Protein AF-A0AA39Y1F1-F1 (afdb_monomer)

Nearest PDB structures (foldseek):
  3oos-assembly1_A  TM=5.865E-01  e=2.484E-01  Bacillus anthracis str. Sterne
  3obw-assembly1_A-2  TM=5.350E-01  e=5.410E+00  Saccharolobus solfataricus

Organism: NCBI:txid92897

pLDDT: mean 79.67, std 17.57, range [29.75, 96.81]

Structure (mmCIF, N/CA/C/O backbone):
data_AF-A0AA39Y1F1-F1
#
_entry.id   AF-A0AA39Y1F1-F1
#
loop_
_atom_site.group_PDB
_atom_site.id
_atom_site.type_symbol
_atom_site.label_atom_id
_atom_site.label_alt_id
_atom_site.label_comp_id
_atom_site.label_asym_id
_atom_site.label_entity_id
_atom_site.label_seq_id
_atom_site.pdbx_PDB_ins_code
_atom_site.Cartn_x
_atom_site.Cartn_y
_atom_site.Cartn_z
_atom_site.occupancy
_atom_site.B_iso_or_equiv
_atom_site.auth_seq_id
_atom_site.auth_comp_id
_atom_site.auth_asym_id
_atom_site.auth_atom_id
_atom_site.pdbx_PDB_model_num
ATOM 1 N N 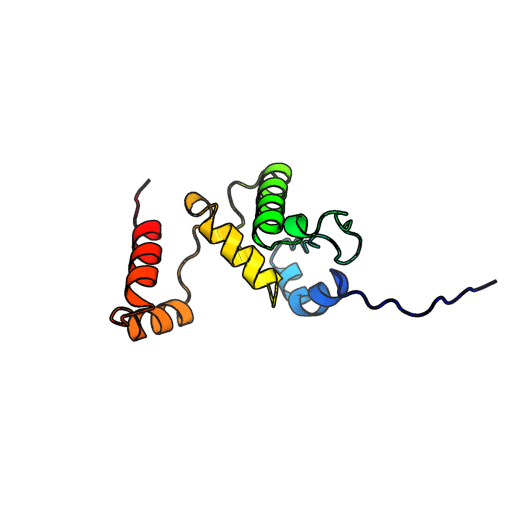. MET A 1 1 ? 9.734 -37.836 -17.601 1.00 34.78 1 MET A N 1
ATOM 2 C CA . MET A 1 1 ? 11.015 -37.258 -17.153 1.00 34.78 1 MET A CA 1
ATOM 3 C C . MET A 1 1 ? 10.685 -36.130 -16.199 1.00 34.78 1 MET A C 1
ATOM 5 O O . MET A 1 1 ? 10.014 -35.197 -16.615 1.00 34.78 1 MET A O 1
ATOM 9 N N . ALA A 1 2 ? 11.049 -36.264 -14.926 1.00 39.97 2 ALA A N 1
ATOM 10 C CA . ALA A 1 2 ? 10.926 -35.182 -13.960 1.00 39.97 2 ALA A CA 1
ATOM 11 C C . ALA A 1 2 ? 12.149 -34.273 -14.123 1.00 39.97 2 ALA A C 1
ATOM 13 O O . ALA A 1 2 ? 13.273 -34.723 -13.919 1.00 39.97 2 ALA A O 1
ATOM 14 N N . SER A 1 3 ? 11.925 -33.032 -14.549 1.00 38.75 3 SER A N 1
ATOM 15 C CA . SER A 1 3 ? 12.934 -31.977 -14.512 1.00 38.75 3 SER A CA 1
ATOM 16 C C . SER A 1 3 ? 12.629 -31.108 -13.303 1.00 38.75 3 SER A C 1
ATOM 18 O O . SER A 1 3 ? 11.791 -30.215 -13.364 1.00 38.75 3 SER A O 1
ATOM 20 N N . THR A 1 4 ? 13.281 -31.415 -12.189 1.00 43.88 4 THR A N 1
ATOM 21 C CA . THR A 1 4 ? 13.429 -30.502 -11.059 1.00 43.88 4 THR A CA 1
ATOM 22 C C . THR A 1 4 ? 14.391 -29.396 -11.482 1.00 43.88 4 THR A C 1
ATOM 24 O O . THR A 1 4 ? 15.608 -29.582 -11.440 1.00 43.88 4 THR A O 1
ATOM 27 N N . THR A 1 5 ? 13.864 -28.264 -11.945 1.00 39.19 5 THR A N 1
ATOM 28 C CA . THR A 1 5 ? 14.644 -27.026 -12.015 1.00 39.19 5 THR A CA 1
ATOM 29 C C . THR A 1 5 ? 14.743 -26.433 -10.616 1.00 39.19 5 THR A C 1
ATOM 31 O O . THR A 1 5 ? 13.777 -26.450 -9.856 1.00 39.19 5 THR A O 1
ATOM 34 N N . ALA A 1 6 ? 15.953 -25.994 -10.281 1.00 38.19 6 ALA A N 1
ATOM 35 C CA . ALA A 1 6 ? 16.337 -25.389 -9.017 1.00 38.19 6 ALA A CA 1
ATOM 36 C C . ALA A 1 6 ? 15.315 -24.348 -8.533 1.00 38.19 6 ALA A C 1
ATOM 38 O O . ALA A 1 6 ? 14.790 -23.583 -9.339 1.00 38.19 6 ALA A O 1
ATOM 39 N N . GLY A 1 7 ? 15.047 -24.349 -7.225 1.00 41.12 7 GLY A N 1
ATOM 40 C CA . GLY A 1 7 ? 14.150 -23.405 -6.569 1.00 41.12 7 GLY A CA 1
ATOM 41 C C . GLY A 1 7 ? 14.605 -21.969 -6.794 1.00 41.12 7 GLY A C 1
AT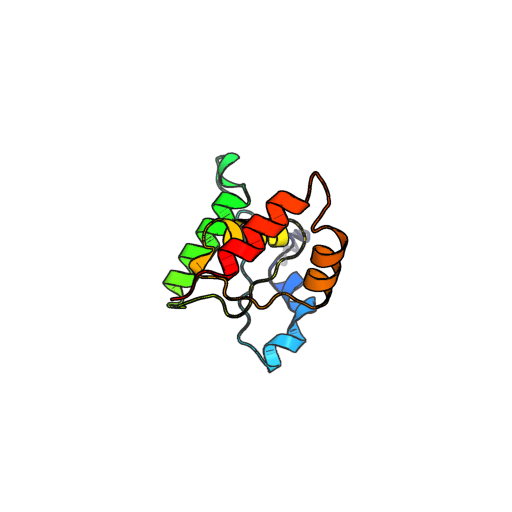OM 42 O O . GLY A 1 7 ? 15.582 -21.520 -6.197 1.00 41.12 7 GLY A O 1
ATOM 43 N N . ASP A 1 8 ? 13.885 -21.271 -7.662 1.00 43.75 8 ASP A N 1
ATOM 44 C CA . ASP A 1 8 ? 13.913 -19.821 -7.754 1.00 43.75 8 ASP A CA 1
ATOM 45 C C . ASP A 1 8 ? 13.023 -19.311 -6.616 1.00 43.75 8 ASP A C 1
ATOM 47 O O . ASP A 1 8 ? 11.811 -19.178 -6.759 1.00 43.75 8 ASP A O 1
ATOM 51 N N . HIS A 1 9 ? 13.593 -19.176 -5.417 1.00 47.50 9 HIS A N 1
ATOM 52 C CA . HIS A 1 9 ? 12.882 -18.631 -4.260 1.00 47.50 9 HIS A CA 1
ATOM 53 C C . HIS A 1 9 ? 12.775 -17.107 -4.413 1.00 47.50 9 HIS A C 1
ATOM 55 O O . HIS A 1 9 ? 13.432 -16.347 -3.700 1.00 47.50 9 HIS A O 1
ATOM 61 N N . SER A 1 10 ? 11.997 -16.648 -5.394 1.00 57.03 10 SER A N 1
ATOM 62 C CA . SER A 1 10 ? 11.536 -15.265 -5.426 1.00 57.03 10 SER A CA 1
ATOM 63 C C . SER A 1 10 ? 10.543 -15.077 -4.285 1.00 57.03 10 SER A C 1
ATOM 65 O O . SER A 1 10 ? 9.593 -15.842 -4.191 1.00 57.03 10 SER A O 1
ATOM 67 N N . PHE A 1 11 ? 10.752 -14.069 -3.438 1.00 66.31 11 PHE A N 1
ATOM 68 C CA . PHE A 1 11 ? 9.801 -13.712 -2.385 1.00 66.31 11 PHE A CA 1
ATOM 69 C C . PHE A 1 11 ? 8.432 -13.390 -3.005 1.00 66.31 11 PHE A C 1
ATOM 71 O O . PHE A 1 11 ? 8.314 -12.403 -3.747 1.00 66.31 11 PHE A O 1
ATOM 78 N N . ASP A 1 12 ? 7.434 -14.222 -2.714 1.00 80.94 12 ASP A N 1
ATOM 79 C CA . ASP A 1 12 ? 6.115 -14.206 -3.354 1.00 80.94 12 ASP A CA 1
ATOM 80 C C . ASP A 1 12 ? 4.958 -14.054 -2.346 1.00 80.94 12 ASP A C 1
ATOM 82 O O . ASP A 1 12 ? 5.148 -13.887 -1.133 1.00 80.94 12 ASP A O 1
ATOM 86 N N . ALA A 1 13 ? 3.727 -14.036 -2.856 1.00 82.12 13 ALA A N 1
ATOM 87 C CA . ALA A 1 13 ? 2.531 -13.908 -2.036 1.00 82.12 13 ALA A CA 1
ATOM 88 C C . ALA A 1 13 ? 2.351 -15.057 -1.027 1.00 82.12 13 ALA A C 1
ATOM 90 O O . ALA A 1 13 ? 1.827 -14.810 0.064 1.00 82.12 13 ALA A O 1
ATOM 91 N N . ASP A 1 14 ? 2.786 -16.281 -1.337 1.00 85.12 14 ASP A N 1
ATOM 92 C CA . ASP A 1 14 ? 2.634 -17.436 -0.447 1.00 85.12 14 ASP A CA 1
ATOM 93 C C . ASP A 1 14 ? 3.578 -17.334 0.765 1.00 85.12 14 ASP A C 1
ATOM 95 O O . ASP A 1 14 ? 3.168 -17.623 1.900 1.00 85.12 14 ASP A O 1
ATOM 99 N N . ASP A 1 15 ? 4.794 -16.814 0.569 1.00 82.75 15 ASP A N 1
ATOM 100 C CA . ASP A 1 15 ? 5.730 -16.499 1.659 1.00 82.75 15 ASP A CA 1
ATOM 101 C C . ASP A 1 15 ? 5.137 -15.477 2.646 1.00 82.75 15 ASP A C 1
ATOM 103 O O . ASP A 1 15 ? 5.234 -15.615 3.876 1.00 82.75 15 ASP A O 1
ATOM 107 N N . VAL A 1 16 ? 4.478 -14.439 2.122 1.00 81.88 16 VAL A N 1
ATOM 108 C CA . VAL A 1 16 ? 3.801 -13.414 2.933 1.00 81.88 16 VAL A CA 1
ATOM 109 C C . VAL A 1 16 ? 2.573 -13.999 3.625 1.00 81.88 16 VAL A C 1
ATOM 111 O O . VAL A 1 16 ? 2.355 -13.770 4.820 1.00 81.88 16 VAL A O 1
ATOM 114 N N . ARG A 1 17 ? 1.782 -14.795 2.904 1.00 86.50 17 ARG A N 1
ATOM 115 C CA . ARG A 1 17 ? 0.565 -15.429 3.409 1.00 86.50 17 ARG A CA 1
ATOM 116 C C . ARG A 1 17 ? 0.827 -16.264 4.653 1.00 86.50 17 ARG A C 1
ATOM 118 O O . ARG A 1 17 ? 0.051 -16.191 5.608 1.00 86.50 17 ARG A O 1
ATOM 125 N N . LEU A 1 18 ? 1.944 -16.990 4.701 1.00 86.44 18 LEU A N 1
ATOM 126 C CA . LEU A 1 18 ? 2.311 -17.804 5.862 1.00 86.44 18 LEU A CA 1
ATOM 127 C C . LEU A 1 18 ? 2.341 -16.996 7.173 1.00 86.44 18 LEU A C 1
ATOM 129 O O . LEU A 1 18 ? 1.925 -17.507 8.217 1.00 86.44 18 LEU A O 1
ATOM 133 N N . HIS A 1 19 ? 2.767 -15.732 7.112 1.00 84.44 19 HIS A N 1
ATOM 134 C CA . HIS A 1 19 ? 2.870 -14.837 8.266 1.00 84.44 19 HIS A CA 1
ATOM 135 C C . HIS A 1 19 ? 1.520 -14.243 8.693 1.00 84.44 19 HIS A C 1
ATOM 137 O O . HIS A 1 19 ? 1.338 -13.917 9.866 1.00 84.44 19 HIS A O 1
ATOM 143 N N . TYR A 1 20 ? 0.563 -14.132 7.767 1.00 87.62 20 TYR A N 1
ATOM 144 C CA . TYR A 1 20 ? -0.718 -13.455 7.996 1.00 87.62 20 TYR A CA 1
ATOM 145 C C . TYR A 1 20 ? -1.944 -14.367 7.935 1.00 87.62 20 TYR A C 1
ATOM 147 O O . TYR A 1 20 ? -3.049 -13.887 8.160 1.00 87.62 20 TYR A O 1
ATOM 155 N N . ARG A 1 21 ? -1.782 -15.675 7.708 1.00 90.69 21 ARG A N 1
ATOM 156 C CA . ARG A 1 21 ? -2.889 -16.635 7.536 1.00 90.69 21 ARG A CA 1
ATOM 157 C C . ARG A 1 21 ? -3.963 -16.595 8.629 1.00 90.69 21 ARG A C 1
ATOM 159 O O . ARG A 1 21 ? -5.113 -16.916 8.371 1.00 90.69 21 ARG A O 1
ATOM 166 N N . LEU A 1 22 ? -3.609 -16.214 9.861 1.00 92.50 22 LEU A N 1
ATOM 167 C CA . LEU A 1 22 ? -4.582 -16.097 10.955 1.00 92.50 22 LEU A CA 1
ATOM 168 C C . LEU A 1 22 ? -5.582 -14.952 10.734 1.00 92.50 22 LEU A C 1
ATOM 170 O O . LEU A 1 22 ? -6.703 -15.025 11.227 1.00 92.50 22 LEU A O 1
ATOM 174 N N . LEU A 1 23 ? -5.207 -13.919 9.976 1.00 90.69 23 LEU A N 1
ATOM 175 C CA . LEU A 1 23 ? -6.100 -12.821 9.610 1.00 90.69 23 LEU A CA 1
ATOM 176 C C . LEU A 1 23 ? -7.151 -13.249 8.580 1.00 90.69 23 LEU A C 1
ATOM 178 O O . LEU A 1 23 ? -8.245 -12.693 8.596 1.00 90.69 23 LEU A O 1
ATOM 182 N N . GLU A 1 24 ? -6.879 -14.269 7.758 1.00 94.19 24 GLU A N 1
ATOM 183 C CA . GLU A 1 24 ? -7.844 -14.797 6.775 1.00 94.19 24 GLU A CA 1
ATOM 184 C C . GLU A 1 24 ? -9.121 -15.346 7.432 1.00 94.19 24 GLU A C 1
ATOM 186 O O . GLU A 1 24 ? -10.166 -15.417 6.794 1.00 94.19 24 GLU A O 1
ATOM 191 N N . ALA A 1 25 ? -9.070 -15.702 8.722 1.00 94.44 25 ALA A N 1
ATOM 192 C CA . ALA A 1 25 ? -10.249 -16.126 9.478 1.00 94.44 25 ALA A CA 1
ATOM 193 C C . ALA A 1 25 ? -11.224 -14.973 9.792 1.00 94.44 25 ALA A C 1
ATOM 195 O O . ALA A 1 25 ? -12.368 -15.220 10.170 1.00 94.44 25 ALA A O 1
ATOM 196 N N . HIS A 1 26 ? -10.769 -13.724 9.672 1.00 94.50 26 HIS A N 1
ATOM 197 C CA . HIS A 1 26 ? -11.508 -12.530 10.089 1.00 94.50 26 HIS A CA 1
ATOM 198 C C . HIS A 1 26 ? -11.678 -11.501 8.970 1.00 94.50 26 HIS A C 1
ATOM 200 O O . HIS A 1 26 ? -12.601 -10.691 9.024 1.00 94.50 26 HIS A O 1
ATOM 206 N N . PHE A 1 27 ? -10.803 -11.529 7.967 1.00 93.31 27 PHE A N 1
ATOM 207 C CA . PHE A 1 27 ? -10.751 -10.549 6.893 1.00 93.31 27 PHE A CA 1
ATOM 208 C C . PHE A 1 27 ? -10.566 -11.235 5.545 1.00 93.31 27 PHE A C 1
ATOM 210 O O . PHE A 1 27 ? -9.874 -12.248 5.430 1.00 93.31 27 PHE A O 1
ATOM 217 N N . THR A 1 28 ? -11.120 -10.625 4.501 1.00 93.25 28 THR A N 1
ATOM 218 C CA . THR A 1 28 ? -10.727 -10.948 3.130 1.00 93.25 28 THR A CA 1
ATOM 219 C C . THR A 1 28 ? -9.348 -10.353 2.877 1.00 93.25 28 THR A C 1
ATOM 221 O O . THR A 1 28 ? -9.192 -9.133 2.832 1.00 93.25 28 THR A O 1
ATOM 224 N N . MET A 1 29 ? -8.348 -11.217 2.728 1.00 93.19 29 MET A N 1
ATOM 225 C CA . MET A 1 29 ? -6.964 -10.815 2.499 1.00 93.19 29 MET A CA 1
ATOM 226 C C . MET A 1 29 ? -6.661 -10.737 1.001 1.00 93.19 29 MET A C 1
ATOM 228 O O . MET A 1 29 ? -6.950 -11.673 0.259 1.00 93.19 29 MET A O 1
ATOM 232 N N . VAL A 1 30 ? -6.037 -9.638 0.569 1.00 92.94 30 VAL A N 1
ATOM 233 C CA . VAL A 1 30 ? -5.473 -9.488 -0.780 1.00 92.94 30 VAL A CA 1
ATOM 234 C C . VAL A 1 30 ? -3.959 -9.365 -0.653 1.00 92.94 30 VAL A C 1
ATOM 236 O O . VAL A 1 30 ? -3.456 -8.397 -0.085 1.00 92.94 30 VAL A O 1
ATOM 239 N N . TYR A 1 31 ? -3.235 -10.353 -1.177 1.00 92.69 31 TYR A N 1
ATOM 240 C CA . TYR A 1 31 ? -1.774 -10.358 -1.220 1.00 92.69 31 TYR A CA 1
ATOM 241 C C . TYR A 1 31 ? -1.318 -9.803 -2.569 1.00 92.69 31 TYR A C 1
ATOM 243 O O . TYR A 1 31 ? -1.332 -10.500 -3.579 1.00 92.69 31 TYR A O 1
ATOM 251 N N . PHE A 1 32 ? -0.987 -8.514 -2.591 1.00 91.56 32 PHE A N 1
ATOM 252 C CA . PHE A 1 32 ? -0.547 -7.819 -3.796 1.00 91.56 32 PHE A CA 1
ATOM 253 C C . PHE A 1 32 ? 0.943 -8.071 -4.064 1.00 91.56 32 PHE A C 1
ATOM 255 O O . PHE A 1 32 ? 1.771 -7.838 -3.183 1.00 91.56 32 PHE A O 1
ATOM 262 N N . GLU A 1 33 ? 1.277 -8.497 -5.284 1.00 93.12 33 GLU A N 1
ATOM 263 C CA . GLU A 1 33 ? 2.654 -8.668 -5.761 1.00 93.12 33 GLU A CA 1
ATOM 264 C C . GLU A 1 33 ? 3.055 -7.470 -6.642 1.00 93.12 33 GLU A C 1
ATOM 266 O O . GLU A 1 33 ? 2.567 -7.359 -7.771 1.00 93.12 33 GLU A O 1
ATOM 271 N N . PRO A 1 34 ? 3.926 -6.555 -6.170 1.00 92.25 34 PRO A N 1
ATOM 272 C CA . PRO A 1 34 ? 4.390 -5.420 -6.970 1.00 92.25 34 PRO A CA 1
ATOM 273 C C . PRO A 1 34 ? 5.217 -5.853 -8.192 1.00 92.25 34 PRO A C 1
ATOM 275 O O . PRO A 1 34 ? 5.569 -7.021 -8.346 1.00 92.25 34 PRO A O 1
ATOM 278 N N . HIS A 1 35 ? 5.576 -4.905 -9.064 1.00 92.25 35 HIS A N 1
ATOM 279 C CA . HIS A 1 35 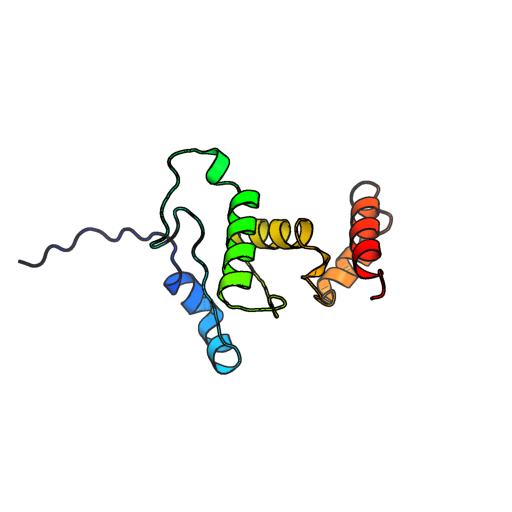? 6.434 -5.192 -10.221 1.00 92.25 35 HIS A CA 1
ATOM 280 C C . HIS A 1 35 ? 7.689 -5.998 -9.849 1.00 92.25 35 HIS A C 1
ATOM 282 O O . HIS A 1 35 ? 8.396 -5.649 -8.905 1.00 92.25 35 HIS A O 1
ATOM 288 N N . ALA A 1 36 ? 7.997 -7.013 -10.663 1.00 90.50 36 ALA A N 1
ATOM 289 C CA . ALA A 1 36 ? 9.122 -7.938 -10.497 1.00 90.50 36 ALA A CA 1
ATOM 290 C C . ALA A 1 36 ? 9.096 -8.834 -9.239 1.00 90.50 36 ALA A C 1
ATOM 292 O O . ALA A 1 36 ? 10.125 -9.427 -8.910 1.00 90.50 36 ALA A O 1
ATOM 293 N N . ASN A 1 37 ? 7.954 -8.956 -8.557 1.00 89.56 37 ASN A N 1
ATOM 294 C CA . ASN A 1 37 ? 7.736 -9.912 -7.471 1.00 89.56 37 ASN A CA 1
ATOM 295 C C . ASN A 1 37 ? 6.789 -11.034 -7.912 1.00 89.56 37 ASN A C 1
ATOM 297 O O . ASN A 1 37 ? 5.844 -10.773 -8.652 1.00 89.56 37 ASN A O 1
ATOM 301 N N . GLY A 1 38 ? 7.030 -12.257 -7.429 1.00 87.81 38 GLY A N 1
ATOM 302 C CA . GLY A 1 38 ? 6.212 -13.428 -7.750 1.00 87.81 38 GLY A CA 1
ATOM 303 C C . GLY A 1 38 ? 5.947 -13.568 -9.250 1.00 87.81 38 GLY A C 1
ATOM 304 O O . GLY A 1 38 ? 6.881 -13.655 -10.049 1.00 87.81 38 GLY A O 1
ATOM 305 N N . LEU A 1 39 ? 4.671 -13.554 -9.639 1.00 89.94 39 LEU A N 1
ATOM 306 C CA . LEU A 1 39 ? 4.253 -13.665 -11.042 1.00 89.94 39 LEU A CA 1
ATOM 307 C C . LEU A 1 39 ? 4.041 -12.309 -11.735 1.00 89.94 39 LEU A C 1
ATOM 309 O O . LEU A 1 39 ? 3.735 -12.269 -12.932 1.00 89.94 39 LEU A O 1
ATOM 313 N N . SER A 1 40 ? 4.218 -11.194 -11.024 1.00 91.94 40 SER A N 1
ATOM 314 C CA . SER A 1 40 ? 4.084 -9.853 -11.589 1.00 91.94 40 SER A CA 1
ATOM 315 C C . SER A 1 40 ? 5.247 -9.507 -12.517 1.00 91.94 40 SER A C 1
ATOM 317 O O . SER A 1 40 ? 6.428 -9.661 -12.203 1.00 91.94 40 SER A O 1
ATOM 319 N N . SER A 1 41 ? 4.908 -8.966 -13.689 1.00 91.56 41 SER A N 1
ATOM 320 C CA . SER A 1 41 ? 5.891 -8.600 -14.710 1.00 91.56 41 SER A CA 1
ATOM 321 C C . SER A 1 41 ? 6.896 -7.553 -14.215 1.00 91.56 41 SER A C 1
ATOM 323 O O . SER A 1 41 ? 6.551 -6.662 -13.434 1.00 91.56 41 SER A O 1
ATOM 325 N N . LYS A 1 42 ? 8.129 -7.614 -14.731 1.00 91.31 42 LYS A N 1
ATOM 326 C CA . LYS A 1 42 ? 9.147 -6.576 -14.544 1.00 91.31 42 LYS A CA 1
ATOM 327 C C . LYS A 1 42 ? 9.132 -5.596 -15.731 1.00 91.31 42 LYS A C 1
ATOM 329 O O . LYS A 1 42 ? 9.379 -6.027 -16.859 1.00 91.31 42 LYS A O 1
ATOM 334 N N . PRO A 1 43 ? 8.887 -4.292 -15.511 1.00 89.75 43 PRO A N 1
ATOM 335 C CA . PRO A 1 43 ? 9.077 -3.266 -16.528 1.00 89.75 43 PRO A CA 1
ATOM 336 C C . PRO A 1 43 ? 10.510 -3.256 -17.077 1.00 89.75 43 PRO A C 1
ATOM 338 O O . PRO A 1 43 ? 11.473 -3.450 -16.338 1.00 89.75 43 PRO A O 1
ATOM 341 N N . SER A 1 44 ? 10.660 -2.968 -18.371 1.00 87.94 44 SER A N 1
ATOM 342 C CA . SER A 1 44 ? 11.974 -2.821 -19.015 1.00 87.94 44 SER A CA 1
ATOM 343 C C . SER A 1 44 ? 12.700 -1.522 -18.647 1.00 87.94 44 SER A C 1
ATOM 345 O O . SER A 1 44 ? 13.877 -1.381 -18.956 1.00 87.94 44 SER A O 1
ATOM 347 N N . ASP A 1 45 ? 11.990 -0.568 -18.041 1.00 90.25 45 ASP A N 1
ATOM 348 C CA . ASP A 1 45 ? 12.485 0.764 -17.702 1.00 90.25 45 ASP A CA 1
ATOM 349 C C . ASP A 1 45 ? 12.615 0.921 -16.179 1.00 90.25 45 ASP A C 1
ATOM 351 O O . ASP A 1 45 ? 11.634 0.774 -15.446 1.00 90.25 45 ASP A O 1
ATOM 355 N N . GLU A 1 46 ? 13.827 1.217 -15.709 1.00 84.94 46 GLU A N 1
ATOM 356 C CA . GLU A 1 46 ? 14.196 1.293 -14.285 1.00 84.94 46 GLU A CA 1
ATOM 357 C C . GLU A 1 46 ? 13.326 2.272 -13.462 1.00 84.94 46 GLU A C 1
ATOM 359 O O . GLU A 1 46 ? 12.867 1.890 -12.386 1.00 84.94 46 GLU A O 1
ATOM 364 N N . PRO A 1 47 ? 12.982 3.493 -13.925 1.00 89.06 47 PRO A N 1
ATOM 365 C CA . PRO A 1 47 ? 12.100 4.408 -13.192 1.00 89.06 47 PRO A CA 1
ATOM 366 C C . PRO A 1 47 ? 10.709 3.836 -12.868 1.00 89.06 47 PRO A C 1
ATOM 368 O O . PRO A 1 47 ? 10.083 4.245 -11.883 1.00 89.06 47 PRO A O 1
ATOM 371 N N . ARG A 1 48 ? 10.224 2.858 -13.650 1.00 88.25 48 ARG A N 1
ATOM 372 C CA . ARG A 1 48 ? 8.947 2.167 -13.390 1.00 88.25 48 ARG A CA 1
ATOM 373 C C . ARG A 1 48 ? 9.019 1.155 -12.241 1.00 88.25 48 ARG A C 1
ATOM 375 O O . ARG A 1 48 ? 7.981 0.634 -11.837 1.00 88.25 48 ARG A O 1
ATOM 382 N N . MET A 1 49 ? 10.209 0.911 -11.693 1.00 92.56 49 MET A N 1
ATOM 383 C CA . MET A 1 49 ? 10.429 0.101 -10.490 1.00 92.56 49 MET A CA 1
ATOM 384 C C . MET A 1 49 ? 10.320 0.903 -9.180 1.00 92.56 49 MET A C 1
ATOM 386 O O . MET A 1 49 ? 10.591 0.362 -8.110 1.00 92.56 49 MET A O 1
ATOM 390 N N . SER A 1 50 ? 9.941 2.185 -9.224 1.00 93.06 50 SER A N 1
ATOM 391 C CA . SER A 1 50 ? 9.831 3.019 -8.018 1.00 93.06 50 SER A CA 1
ATOM 392 C C . SER A 1 50 ? 8.573 2.727 -7.186 1.00 93.06 50 SER A C 1
ATOM 394 O O . SER A 1 50 ? 7.506 2.421 -7.721 1.00 93.06 50 SER A O 1
ATOM 396 N N . SER A 1 51 ? 8.669 2.904 -5.861 1.00 92.81 51 SER A N 1
ATOM 397 C CA . SER A 1 51 ? 7.539 2.708 -4.937 1.00 92.81 51 SER A CA 1
ATOM 398 C C . SER A 1 51 ? 6.362 3.654 -5.215 1.00 92.81 51 SER A C 1
ATOM 400 O O . SER A 1 51 ? 5.220 3.298 -4.948 1.00 92.81 51 SER A O 1
ATOM 402 N N . THR A 1 52 ? 6.623 4.836 -5.784 1.00 93.44 52 THR A N 1
ATOM 403 C CA . THR A 1 52 ? 5.588 5.782 -6.233 1.00 93.44 52 THR A CA 1
ATOM 404 C C . THR A 1 52 ? 4.755 5.196 -7.371 1.00 93.44 52 THR A C 1
ATOM 406 O O . THR A 1 52 ? 3.531 5.235 -7.319 1.00 93.44 52 THR A O 1
ATOM 409 N N . ILE A 1 53 ? 5.404 4.593 -8.373 1.00 95.56 53 ILE A N 1
ATOM 410 C CA . ILE A 1 53 ? 4.698 3.931 -9.477 1.00 95.56 53 ILE A CA 1
ATOM 411 C C . ILE A 1 53 ? 3.887 2.744 -8.953 1.00 95.56 53 ILE A C 1
ATOM 413 O O . ILE A 1 53 ? 2.705 2.639 -9.257 1.00 95.56 53 ILE A O 1
ATOM 417 N N . MET A 1 54 ? 4.472 1.922 -8.082 1.00 95.31 54 MET A N 1
ATOM 418 C CA . MET A 1 54 ? 3.764 0.788 -7.472 1.00 95.31 54 MET A CA 1
ATOM 419 C C . MET A 1 54 ? 2.586 1.214 -6.580 1.00 95.31 54 MET A C 1
ATOM 421 O O . MET A 1 54 ? 1.629 0.467 -6.401 1.00 95.31 54 MET A O 1
ATOM 425 N N . ALA A 1 55 ? 2.614 2.422 -6.019 1.00 95.00 55 ALA A N 1
ATOM 426 C CA . ALA A 1 55 ? 1.478 2.963 -5.286 1.00 95.00 55 ALA A CA 1
ATOM 427 C C . ALA A 1 55 ? 0.344 3.431 -6.221 1.00 95.00 55 ALA A C 1
ATOM 429 O O . ALA A 1 55 ? -0.821 3.339 -5.841 1.00 95.00 55 ALA A O 1
ATOM 430 N N . HIS A 1 56 ? 0.628 3.835 -7.464 1.00 95.75 56 HIS A N 1
ATOM 431 C CA . HIS A 1 56 ? -0.430 3.984 -8.472 1.00 95.75 56 HIS A CA 1
ATOM 432 C C . HIS A 1 56 ? -1.084 2.640 -8.820 1.00 95.75 56 HIS A C 1
ATOM 434 O O . HIS A 1 56 ? -2.293 2.598 -9.043 1.00 95.75 56 HIS A O 1
ATOM 440 N N . ASP A 1 57 ? -0.329 1.537 -8.803 1.00 96.06 57 ASP A N 1
ATOM 441 C CA . ASP A 1 57 ? -0.897 0.203 -9.031 1.00 96.06 57 ASP A CA 1
ATOM 442 C C . ASP A 1 57 ? -1.889 -0.187 -7.924 1.00 96.06 57 ASP A C 1
ATOM 444 O O . ASP A 1 57 ? -2.950 -0.734 -8.223 1.00 96.06 57 ASP A O 1
ATOM 448 N N . LEU A 1 58 ? -1.612 0.172 -6.663 1.00 95.81 58 LEU A N 1
ATOM 449 C CA . LEU A 1 58 ? -2.579 0.011 -5.568 1.00 95.81 58 LEU A CA 1
ATOM 450 C C . LEU A 1 58 ? -3.857 0.827 -5.798 1.00 95.81 58 LEU A C 1
ATOM 452 O O . LEU A 1 58 ? -4.949 0.338 -5.520 1.00 95.81 58 LEU A O 1
ATOM 456 N N . GLU A 1 59 ? -3.751 2.046 -6.329 1.00 96.38 59 GLU A N 1
ATOM 457 C CA . GLU A 1 59 ? -4.932 2.857 -6.640 1.00 96.38 59 GLU A CA 1
ATOM 458 C C . GLU A 1 59 ? -5.767 2.255 -7.771 1.00 96.38 59 GLU A C 1
ATOM 460 O O . GLU A 1 59 ? -6.998 2.240 -7.703 1.00 96.38 59 GLU A O 1
ATOM 465 N N . HIS A 1 60 ? -5.113 1.748 -8.815 1.00 96.44 60 HIS A N 1
ATOM 466 C CA . HIS A 1 60 ? -5.806 1.025 -9.875 1.00 96.44 60 HIS A CA 1
ATOM 467 C C . HIS A 1 60 ? -6.475 -0.233 -9.322 1.00 96.44 60 HIS A C 1
ATOM 469 O O . HIS A 1 60 ? -7.660 -0.438 -9.567 1.00 96.44 60 HIS A O 1
ATOM 4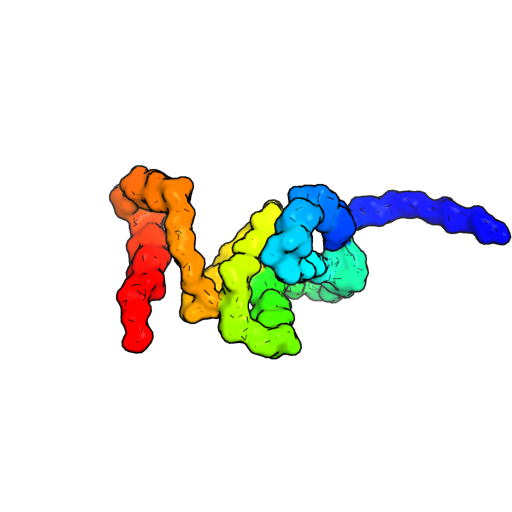75 N N . LEU A 1 61 ? -5.776 -1.011 -8.492 1.00 95.69 61 LEU A N 1
ATOM 476 C CA . LEU A 1 61 ? -6.339 -2.189 -7.838 1.00 95.69 61 LEU A CA 1
ATOM 477 C C . LEU A 1 61 ? -7.566 -1.839 -6.985 1.00 95.69 61 LEU A C 1
ATOM 479 O O . LEU A 1 61 ? -8.585 -2.518 -7.085 1.00 95.69 61 LEU A O 1
ATOM 483 N N . ARG A 1 62 ? -7.513 -0.767 -6.184 1.00 95.56 62 ARG A N 1
ATOM 484 C CA . ARG A 1 62 ? -8.655 -0.301 -5.380 1.00 95.56 62 ARG A CA 1
ATOM 485 C C . ARG A 1 62 ? -9.888 -0.056 -6.252 1.00 95.56 62 ARG A C 1
ATOM 487 O O . ARG A 1 62 ? -10.982 -0.502 -5.908 1.00 95.56 62 ARG A O 1
ATOM 494 N N . LYS A 1 63 ? -9.697 0.648 -7.374 1.00 96.19 63 LYS A N 1
ATOM 495 C CA . LYS A 1 63 ? -10.759 0.986 -8.332 1.00 96.19 63 LYS A CA 1
ATOM 496 C C . LYS A 1 63 ? -11.331 -0.251 -9.013 1.00 96.19 63 LYS A C 1
ATOM 498 O O . LYS A 1 63 ? -12.548 -0.380 -9.070 1.00 96.19 63 LYS A O 1
ATOM 503 N N . GLU A 1 64 ? -10.477 -1.161 -9.474 1.00 96.81 64 GLU A N 1
ATOM 504 C CA . GLU A 1 64 ? -10.895 -2.423 -10.099 1.00 96.81 64 GLU A CA 1
ATOM 505 C C . GLU A 1 64 ? -11.678 -3.315 -9.124 1.00 96.81 64 GLU A C 1
ATOM 507 O O . GLU A 1 64 ? -12.647 -3.966 -9.506 1.00 96.81 64 GLU A O 1
ATOM 512 N N . LEU A 1 65 ? -11.316 -3.296 -7.838 1.00 94.88 65 LEU A N 1
ATOM 513 C CA . LEU A 1 65 ? -12.060 -3.986 -6.782 1.00 94.88 65 LEU A CA 1
ATOM 514 C C . LEU A 1 65 ? -13.343 -3.248 -6.352 1.00 94.88 65 LEU A C 1
ATOM 516 O O . LEU A 1 65 ? -14.086 -3.765 -5.518 1.00 94.88 65 LEU A O 1
ATOM 520 N N . GLY A 1 66 ? -13.614 -2.053 -6.889 1.00 95.31 66 GLY A N 1
ATOM 521 C CA . GLY A 1 66 ? -14.787 -1.246 -6.545 1.00 95.31 66 GLY A CA 1
ATOM 522 C C . GLY A 1 66 ? -14.807 -0.763 -5.091 1.00 95.31 66 GLY A C 1
ATOM 523 O O . GLY A 1 66 ? -15.879 -0.504 -4.547 1.00 95.31 66 GLY A O 1
ATOM 524 N N . LEU A 1 67 ? -13.644 -0.673 -4.441 1.00 91.50 67 LEU A N 1
ATOM 525 C CA . LEU A 1 67 ? -13.535 -0.262 -3.042 1.00 91.50 67 LEU A CA 1
ATOM 526 C C . LEU A 1 67 ? -13.555 1.261 -2.939 1.00 91.50 67 LEU A C 1
ATOM 528 O O . LEU A 1 67 ? -12.836 1.929 -3.671 1.00 91.50 67 LEU A O 1
ATOM 532 N N . GLU A 1 68 ? -14.301 1.822 -1.990 1.00 89.50 68 GLU A N 1
ATOM 533 C CA . GLU A 1 68 ? -14.234 3.260 -1.686 1.00 89.50 68 GLU A CA 1
ATOM 534 C C . GLU A 1 68 ? -12.853 3.643 -1.130 1.00 89.50 68 GLU A C 1
ATOM 536 O O . GLU A 1 68 ? -12.223 4.579 -1.612 1.00 89.50 68 GLU A O 1
ATOM 541 N N . ALA A 1 69 ? -12.343 2.834 -0.201 1.00 86.69 69 ALA A N 1
ATOM 542 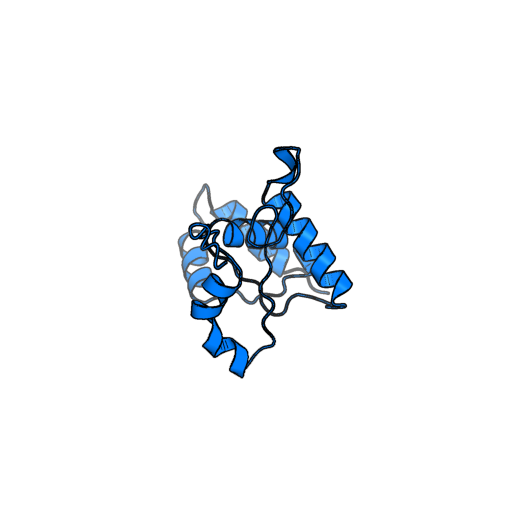C CA . ALA A 1 69 ? -11.016 2.926 0.393 1.00 86.69 69 ALA A CA 1
ATOM 543 C C . ALA A 1 69 ? -10.510 1.525 0.765 1.00 86.69 69 ALA A C 1
ATOM 545 O O . ALA A 1 69 ? -11.307 0.594 0.914 1.00 86.69 69 ALA A O 1
ATOM 546 N N . PHE A 1 70 ? -9.198 1.363 0.960 1.00 87.50 70 PHE A N 1
ATOM 547 C CA . PHE A 1 70 ? -8.675 0.160 1.611 1.00 87.50 70 PHE A CA 1
ATOM 548 C C . PHE A 1 70 ? -8.982 0.222 3.116 1.00 87.50 70 PHE A C 1
ATOM 550 O O . PHE A 1 70 ? -8.506 1.143 3.778 1.00 87.50 70 PHE A O 1
ATOM 557 N N . PRO A 1 71 ? -9.713 -0.751 3.698 1.00 85.94 71 PRO A N 1
ATOM 558 C CA . PRO A 1 71 ? -10.016 -0.732 5.135 1.00 85.94 71 PRO A CA 1
ATOM 559 C C . PRO A 1 71 ? -8.762 -0.840 6.010 1.00 85.94 71 PRO A C 1
ATOM 561 O O . PRO A 1 71 ? -8.701 -0.296 7.109 1.00 85.94 71 PRO A O 1
ATOM 564 N N . ALA A 1 72 ? -7.759 -1.562 5.514 1.00 87.44 72 ALA A N 1
ATOM 565 C CA . ALA A 1 72 ? -6.428 -1.643 6.083 1.00 87.44 72 ALA A CA 1
ATOM 566 C C . ALA A 1 72 ? -5.428 -1.907 4.953 1.00 87.44 72 ALA A C 1
ATOM 568 O O . ALA A 1 72 ? -5.653 -2.778 4.113 1.00 87.44 72 ALA A O 1
ATOM 569 N N . LEU A 1 73 ? -4.316 -1.175 4.956 1.00 88.75 73 LEU A N 1
ATOM 570 C CA . LEU A 1 73 ? -3.196 -1.370 4.042 1.00 88.75 73 LEU A CA 1
ATOM 571 C C . LEU A 1 73 ? -1.911 -1.413 4.865 1.00 88.75 73 LEU A C 1
ATOM 573 O O . LEU A 1 73 ? -1.627 -0.502 5.641 1.00 88.75 73 LEU A O 1
ATOM 577 N N . PHE A 1 74 ? -1.134 -2.475 4.707 1.00 85.75 74 PHE A N 1
ATOM 578 C CA . PHE A 1 74 ? 0.129 -2.647 5.411 1.00 85.75 74 PHE A CA 1
ATOM 579 C C . PHE A 1 74 ? 1.169 -3.265 4.487 1.00 85.75 74 PHE A C 1
ATOM 581 O O . PHE A 1 74 ? 0.843 -3.993 3.553 1.00 85.75 74 PHE A O 1
ATOM 588 N N . GLY A 1 75 ? 2.437 -2.978 4.764 1.00 87.19 75 GLY A N 1
ATOM 589 C CA . GLY A 1 75 ? 3.543 -3.509 3.989 1.00 87.19 75 GLY A CA 1
ATOM 590 C C . GLY A 1 75 ? 4.825 -3.579 4.806 1.00 87.19 75 GLY A C 1
ATOM 591 O O . GLY A 1 75 ? 5.041 -2.799 5.732 1.00 87.19 75 GLY A O 1
ATOM 592 N N . HIS A 1 76 ? 5.678 -4.534 4.450 1.00 86.31 76 HIS A N 1
ATOM 593 C CA . HIS A 1 76 ? 6.995 -4.738 5.042 1.00 86.31 76 HIS A CA 1
ATOM 594 C C . HIS A 1 76 ? 8.083 -4.384 4.022 1.00 86.31 76 HIS A C 1
ATOM 596 O O . HIS A 1 76 ? 7.899 -4.599 2.823 1.00 86.31 76 HIS A O 1
ATOM 602 N N . SER A 1 77 ? 9.227 -3.860 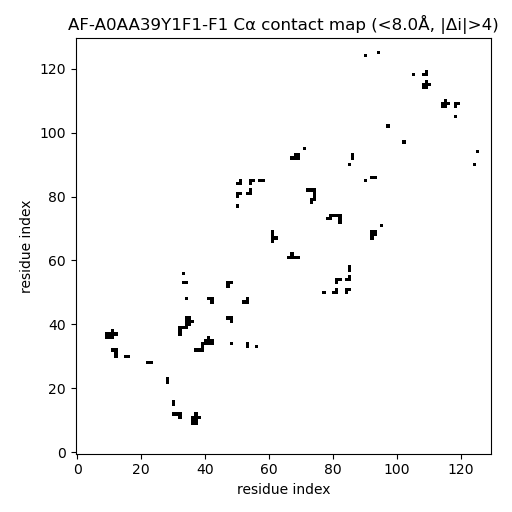4.476 1.00 90.19 77 SER A N 1
ATOM 603 C CA . SER A 1 77 ? 10.327 -3.438 3.593 1.00 90.19 77 SER A CA 1
ATOM 604 C C . SER A 1 77 ? 9.829 -2.479 2.489 1.00 90.19 77 SER A C 1
ATOM 606 O O . SER A 1 77 ? 9.117 -1.525 2.803 1.00 90.19 77 SER A O 1
ATOM 608 N N . ASN A 1 78 ? 10.128 -2.732 1.208 1.00 90.31 78 ASN A N 1
ATOM 609 C CA . ASN A 1 78 ? 9.613 -1.939 0.083 1.00 90.31 78 ASN A CA 1
ATOM 610 C C . ASN A 1 78 ? 8.076 -1.839 0.079 1.00 90.31 78 ASN A C 1
ATOM 612 O O . ASN A 1 78 ? 7.542 -0.787 -0.253 1.00 90.31 78 ASN A O 1
ATOM 616 N N . GLY A 1 79 ? 7.356 -2.872 0.530 1.00 90.06 79 GLY A N 1
ATOM 617 C CA . GLY A 1 79 ? 5.900 -2.811 0.691 1.00 90.06 79 GLY A CA 1
ATOM 618 C C . GLY A 1 79 ? 5.456 -1.701 1.648 1.00 90.06 79 GLY A C 1
ATOM 619 O O . GLY A 1 79 ? 4.440 -1.053 1.417 1.00 90.06 79 GLY A O 1
ATOM 620 N N . GLY A 1 80 ? 6.242 -1.430 2.695 1.00 90.25 80 GLY A N 1
ATOM 621 C CA . GLY A 1 80 ? 6.001 -0.312 3.610 1.00 90.25 80 GLY A CA 1
ATOM 622 C C . GLY A 1 80 ? 6.233 1.045 2.940 1.00 90.25 80 GLY A C 1
ATOM 623 O O . GLY A 1 80 ? 5.439 1.968 3.127 1.00 90.25 80 GLY A O 1
ATOM 624 N N . SER A 1 81 ? 7.267 1.155 2.099 1.00 93.06 81 SER A N 1
ATOM 625 C CA . SER A 1 81 ? 7.508 2.353 1.283 1.00 93.06 81 SER A CA 1
ATOM 626 C C . SER A 1 81 ? 6.380 2.601 0.280 1.00 93.06 81 SER A C 1
ATOM 628 O O . SER A 1 81 ? 5.943 3.739 0.137 1.00 93.06 81 SER A O 1
ATOM 630 N N . ILE A 1 82 ? 5.860 1.552 -0.365 1.00 94.06 82 ILE A N 1
ATOM 631 C CA . ILE A 1 82 ? 4.713 1.636 -1.283 1.00 94.06 82 ILE A CA 1
ATOM 632 C C . ILE A 1 82 ? 3.455 2.081 -0.530 1.00 94.06 82 ILE A C 1
ATOM 634 O O . ILE A 1 82 ? 2.802 3.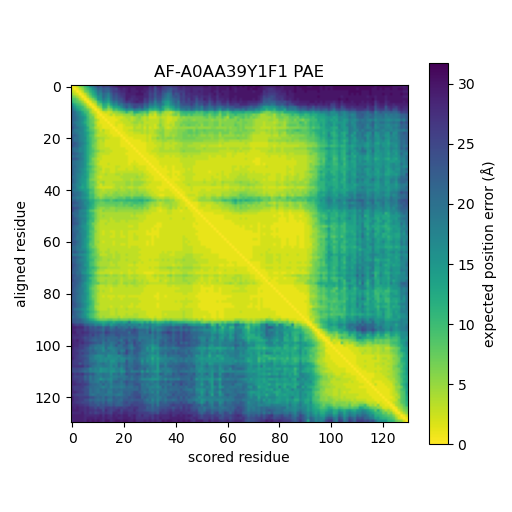031 -0.950 1.00 94.06 82 ILE A O 1
ATOM 638 N N . ALA A 1 83 ? 3.136 1.458 0.610 1.00 91.00 83 ALA A N 1
ATOM 639 C CA . ALA A 1 83 ? 1.971 1.832 1.416 1.00 91.00 83 ALA A CA 1
ATOM 640 C C . ALA A 1 83 ? 2.052 3.289 1.911 1.00 91.00 83 ALA A C 1
ATOM 642 O O . ALA A 1 83 ? 1.058 4.013 1.899 1.00 91.00 83 ALA A O 1
ATOM 643 N N . THR A 1 84 ? 3.252 3.741 2.286 1.00 89.06 84 THR A N 1
ATOM 644 C CA . THR A 1 84 ? 3.494 5.136 2.681 1.00 89.06 84 THR A CA 1
ATOM 645 C C . THR A 1 84 ? 3.333 6.087 1.495 1.00 89.06 84 THR A C 1
ATOM 647 O O . THR A 1 84 ? 2.668 7.111 1.620 1.00 89.06 84 THR A O 1
ATOM 650 N N . ALA A 1 85 ? 3.891 5.743 0.329 1.00 88.94 85 ALA A N 1
ATOM 651 C CA . ALA A 1 85 ? 3.723 6.527 -0.891 1.00 88.94 85 ALA A CA 1
ATOM 652 C C . ALA A 1 85 ? 2.242 6.628 -1.293 1.00 88.94 85 ALA A C 1
ATOM 654 O O . ALA A 1 85 ? 1.781 7.716 -1.623 1.00 88.94 85 ALA A O 1
ATOM 655 N N . TYR A 1 86 ? 1.482 5.532 -1.188 1.00 92.19 86 TYR A N 1
ATOM 656 C CA . TYR A 1 86 ? 0.036 5.522 -1.418 1.00 92.19 86 TYR A CA 1
ATOM 657 C C . TYR A 1 86 ? -0.686 6.500 -0.484 1.00 92.19 86 TYR A C 1
ATOM 659 O O . TYR A 1 86 ? -1.436 7.348 -0.954 1.00 92.19 86 TYR A O 1
ATOM 667 N N . ALA A 1 87 ? -0.393 6.455 0.820 1.00 85.56 87 ALA A N 1
ATOM 668 C CA . ALA A 1 87 ? -0.998 7.359 1.797 1.00 85.56 87 ALA A CA 1
ATOM 669 C C . ALA A 1 87 ? -0.686 8.842 1.545 1.00 85.56 87 ALA A C 1
ATOM 671 O O . ALA A 1 87 ? -1.531 9.693 1.798 1.00 85.56 87 ALA A O 1
ATOM 672 N N . ILE A 1 88 ? 0.514 9.151 1.050 1.00 83.50 88 ILE A N 1
ATOM 673 C CA . ILE A 1 88 ? 0.913 10.522 0.706 1.00 83.50 88 ILE A CA 1
ATOM 674 C C . ILE A 1 88 ? 0.196 11.009 -0.556 1.00 83.50 88 ILE A C 1
ATOM 676 O O . ILE A 1 88 ? -0.180 12.175 -0.630 1.00 83.50 88 ILE A O 1
ATOM 680 N N . MET A 1 89 ? 0.044 10.144 -1.560 1.00 85.38 89 MET A N 1
ATOM 681 C CA . MET A 1 89 ? -0.530 10.514 -2.857 1.00 85.38 89 MET A CA 1
ATOM 682 C C . MET A 1 89 ? -2.059 10.520 -2.878 1.00 85.38 89 MET A C 1
ATOM 684 O O . MET A 1 89 ? -2.631 11.254 -3.677 1.00 85.38 89 MET A O 1
ATOM 688 N N . TYR A 1 90 ? -2.694 9.720 -2.019 1.00 85.12 90 TYR A N 1
ATOM 689 C CA . TYR A 1 90 ? -4.149 9.573 -1.913 1.00 85.12 90 TYR A CA 1
ATOM 690 C C . TYR A 1 90 ? -4.633 9.805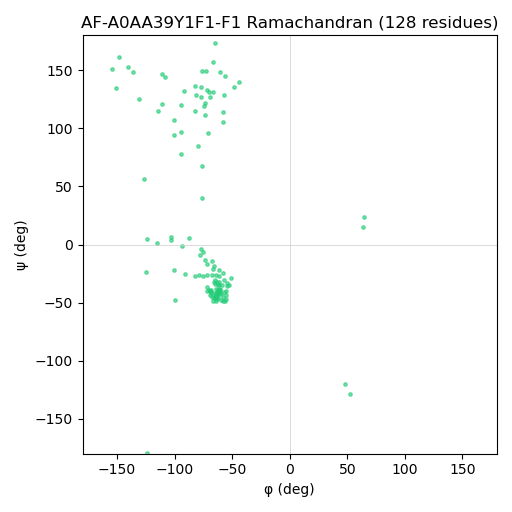 -0.467 1.00 85.12 90 TYR A C 1
ATOM 692 O O . TYR A 1 90 ? -5.237 8.912 0.142 1.00 85.12 90 TYR A O 1
ATOM 700 N N . PRO A 1 91 ? -4.322 10.969 0.137 1.00 74.25 91 PRO A N 1
ATOM 701 C CA . PRO A 1 91 ? -4.555 11.221 1.559 1.00 74.25 91 PRO A CA 1
ATOM 702 C C . PRO A 1 91 ? -6.041 11.222 1.937 1.00 74.25 91 PRO A C 1
ATOM 704 O O . PRO A 1 91 ? -6.386 10.802 3.038 1.00 74.25 91 PRO A O 1
ATOM 707 N N . GLU A 1 92 ? -6.927 11.626 1.028 1.00 68.75 92 GLU A N 1
ATOM 708 C CA . GLU A 1 92 ? -8.379 11.654 1.233 1.00 68.75 92 GLU A CA 1
ATOM 709 C C . GLU A 1 92 ? -9.021 10.262 1.359 1.00 68.75 92 GLU A C 1
ATOM 711 O O . GLU A 1 92 ? -10.158 10.148 1.809 1.00 68.75 92 GLU A O 1
ATOM 716 N N . ILE A 1 93 ? -8.296 9.202 0.988 1.00 61.47 93 ILE A N 1
ATOM 717 C CA . ILE A 1 93 ? -8.799 7.821 0.955 1.00 61.47 93 ILE A CA 1
ATOM 718 C C . ILE A 1 93 ? -8.338 7.028 2.191 1.00 61.47 93 ILE A C 1
ATOM 720 O O . ILE A 1 93 ? -8.979 6.059 2.595 1.00 61.47 93 ILE A O 1
ATOM 724 N N . ASN A 1 94 ? -7.255 7.450 2.850 1.00 57.06 94 ASN A N 1
ATOM 725 C CA . ASN A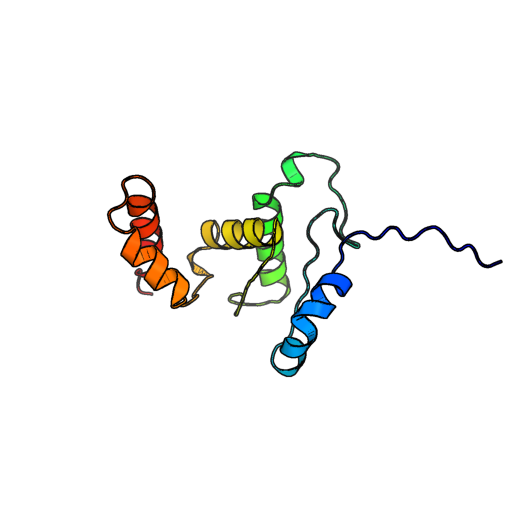 1 94 ? -6.688 6.747 4.000 1.00 57.06 94 ASN A CA 1
ATOM 726 C C . ASN A 1 94 ? -7.203 7.313 5.334 1.00 57.06 94 ASN A C 1
ATOM 728 O O . ASN A 1 94 ? -6.499 8.014 6.056 1.00 57.06 94 ASN A O 1
ATOM 732 N N . GLY A 1 95 ? -8.429 6.936 5.705 1.00 51.59 95 GLY A N 1
ATOM 733 C CA . GLY A 1 95 ? -9.067 7.261 6.992 1.00 51.59 95 GLY A CA 1
ATOM 734 C C . GLY A 1 95 ? -8.567 6.437 8.190 1.00 51.59 95 GLY A C 1
ATOM 735 O O . GLY A 1 95 ? -9.367 5.992 9.012 1.00 51.59 95 GLY A O 1
ATOM 736 N N . GLY A 1 96 ? -7.263 6.170 8.283 1.00 54.09 96 GLY A N 1
ATOM 737 C CA . GLY A 1 96 ? -6.697 5.374 9.372 1.00 54.09 96 GLY A CA 1
ATOM 738 C C . GLY A 1 96 ? -6.585 6.165 10.676 1.00 54.09 96 GLY A C 1
ATOM 739 O O . GLY A 1 96 ? -5.957 7.222 10.715 1.00 54.09 96 GLY A O 1
ATOM 740 N N . THR A 1 97 ? -7.129 5.637 11.775 1.00 55.56 97 THR A N 1
ATOM 741 C CA . THR A 1 97 ? -6.901 6.208 13.109 1.00 55.56 97 THR A CA 1
ATOM 742 C C . THR A 1 97 ? -5.428 6.031 13.496 1.00 55.56 97 THR A C 1
ATOM 744 O O . THR A 1 97 ? -4.901 4.917 13.389 1.00 55.56 97 THR A O 1
ATOM 747 N N . PRO A 1 98 ? -4.737 7.079 13.976 1.00 62.12 98 PRO A N 1
ATOM 748 C CA . PRO A 1 98 ? -3.368 6.941 14.443 1.00 62.12 98 PRO A CA 1
ATOM 749 C C . PRO A 1 98 ? -3.261 5.886 15.549 1.00 62.12 98 PRO A C 1
ATOM 751 O O . PRO A 1 98 ? -3.994 5.928 16.534 1.00 62.12 98 PRO A O 1
ATOM 754 N N . THR A 1 99 ? -2.340 4.934 15.400 1.00 64.56 99 THR A N 1
ATOM 755 C CA . THR A 1 99 ? -2.093 3.922 16.440 1.00 64.56 99 THR A CA 1
ATOM 756 C C . THR A 1 99 ? -1.500 4.558 17.702 1.00 64.56 99 THR A C 1
ATOM 758 O O . THR A 1 99 ? -0.815 5.577 17.620 1.00 64.56 99 THR A O 1
ATOM 761 N N . ASP A 1 100 ? -1.640 3.914 18.865 1.00 71.38 100 ASP A N 1
ATOM 762 C CA . ASP A 1 100 ? -1.000 4.358 20.119 1.00 71.38 100 ASP A CA 1
ATOM 763 C C . ASP A 1 100 ? 0.514 4.576 19.978 1.00 71.38 100 ASP A C 1
ATOM 765 O O . ASP A 1 100 ? 1.097 5.471 20.595 1.00 71.38 100 ASP A O 1
ATOM 769 N N . ASN A 1 101 ? 1.170 3.757 19.152 1.00 71.19 101 ASN A N 1
ATOM 770 C CA . ASN A 1 101 ? 2.593 3.894 18.860 1.00 71.19 101 ASN A CA 1
ATOM 771 C C . ASN A 1 101 ? 2.877 5.142 18.023 1.00 71.19 101 ASN A C 1
ATOM 773 O O . ASN A 1 101 ? 3.852 5.843 18.299 1.00 71.19 101 ASN A O 1
ATOM 777 N N . PHE A 1 102 ? 2.020 5.445 17.046 1.00 72.44 102 PHE A N 1
ATOM 778 C CA . PHE A 1 102 ? 2.110 6.683 16.284 1.00 72.44 102 PHE A CA 1
ATOM 779 C C . PHE A 1 102 ? 1.869 7.903 17.178 1.00 72.44 102 PHE A C 1
ATOM 781 O O . PHE A 1 102 ? 2.650 8.846 17.129 1.00 72.44 102 PHE A O 1
ATOM 788 N N . ILE A 1 103 ? 0.862 7.867 18.055 1.00 75.81 103 ILE A N 1
ATOM 789 C CA . ILE A 1 103 ? 0.563 8.967 18.986 1.00 75.81 103 ILE A CA 1
ATOM 790 C C . ILE A 1 103 ? 1.766 9.237 19.899 1.00 75.81 103 ILE A C 1
ATOM 792 O O . ILE A 1 103 ? 2.226 10.372 20.005 1.00 75.81 103 ILE A O 1
ATOM 796 N N . LYS A 1 104 ? 2.352 8.193 20.499 1.00 80.00 104 LYS A N 1
ATOM 797 C CA . LYS A 1 104 ? 3.567 8.320 21.326 1.00 80.00 104 LYS A CA 1
ATOM 798 C C . LYS A 1 104 ? 4.764 8.839 20.530 1.00 80.00 104 LYS A C 1
ATOM 800 O O . LYS A 1 104 ? 5.563 9.621 21.047 1.00 80.00 104 LYS A O 1
ATOM 805 N N . PHE A 1 105 ? 4.919 8.385 19.287 1.00 81.94 105 PHE A N 1
ATOM 806 C CA . PHE A 1 105 ? 5.972 8.852 18.392 1.00 81.94 105 PHE A CA 1
ATOM 807 C C . PHE A 1 105 ? 5.818 10.342 18.069 1.00 81.94 105 PHE A C 1
ATOM 809 O O . PHE A 1 105 ? 6.813 11.069 18.159 1.00 81.94 105 PHE A O 1
ATOM 816 N N . ALA A 1 106 ? 4.597 10.764 17.732 1.00 81.19 106 ALA A N 1
ATOM 817 C CA . ALA A 1 106 ? 4.238 12.120 17.345 1.00 81.19 106 ALA A CA 1
ATOM 818 C C . ALA A 1 106 ? 4.384 13.094 18.519 1.00 81.19 106 ALA A C 1
ATOM 820 O O . ALA A 1 106 ? 5.077 14.097 18.386 1.00 81.19 106 ALA A O 1
ATOM 821 N N . GLU A 1 107 ? 3.852 12.761 19.698 1.00 84.94 107 GLU A N 1
ATOM 822 C CA . GLU A 1 107 ? 3.984 13.600 20.898 1.00 84.94 107 GLU A CA 1
ATOM 823 C C . GLU A 1 107 ? 5.443 13.866 21.269 1.00 84.94 107 GLU A C 1
ATOM 825 O O . GLU A 1 107 ? 5.814 14.993 21.589 1.00 84.94 107 GLU A O 1
ATOM 830 N N . LYS A 1 108 ? 6.308 12.850 21.163 1.00 88.38 108 LYS A N 1
ATOM 831 C CA . LYS A 1 108 ? 7.736 12.999 21.468 1.00 88.38 108 LYS A CA 1
ATOM 832 C C . LYS A 1 108 ? 8.473 13.927 20.488 1.00 88.38 108 LYS A C 1
ATOM 834 O O . LYS A 1 108 ? 9.564 14.389 20.810 1.00 88.38 108 LYS A O 1
ATOM 839 N N . ARG A 1 109 ? 7.934 14.144 19.286 1.00 88.19 109 ARG A N 1
ATOM 840 C CA . ARG A 1 109 ? 8.626 14.800 18.160 1.00 88.19 109 ARG A CA 1
ATOM 841 C C . ARG A 1 109 ? 7.895 16.014 17.600 1.00 88.19 109 ARG A C 1
ATOM 843 O O . ARG A 1 109 ? 8.365 16.589 16.625 1.00 88.19 109 ARG A O 1
ATOM 850 N N . LYS A 1 110 ? 6.783 16.425 18.209 1.00 84.94 110 LYS A N 1
ATOM 851 C CA . LYS A 1 110 ? 5.990 17.573 17.750 1.00 84.94 110 LYS A CA 1
ATOM 852 C C . LYS A 1 110 ? 6.798 18.874 17.663 1.00 84.94 110 LYS A C 1
ATOM 854 O O . LYS A 1 110 ? 6.539 19.674 16.774 1.00 84.94 110 LYS A O 1
ATOM 859 N N . ASP A 1 111 ? 7.809 19.020 18.521 1.00 89.25 111 ASP A N 1
ATOM 860 C CA . ASP A 1 111 ? 8.705 20.184 18.579 1.00 89.25 111 ASP A CA 1
ATOM 861 C C . ASP A 1 111 ? 10.092 19.912 17.955 1.00 89.25 111 ASP A C 1
ATOM 863 O O . ASP A 1 111 ? 11.004 20.732 18.066 1.00 89.25 111 ASP A O 1
ATOM 867 N N . ASP A 1 112 ? 10.294 18.749 17.325 1.00 91.19 112 ASP A N 1
ATOM 868 C CA . ASP A 1 112 ? 11.562 18.406 16.677 1.00 91.19 112 ASP A CA 1
ATOM 869 C C . ASP A 1 112 ? 11.761 19.275 15.417 1.00 91.19 112 ASP A C 1
ATOM 871 O O . ASP A 1 112 ? 10.850 19.361 14.591 1.00 91.19 112 ASP A O 1
ATOM 875 N N . PRO A 1 113 ? 12.929 19.912 15.216 1.00 87.50 113 PRO A N 1
ATOM 876 C CA . PRO A 1 113 ? 13.135 20.848 14.108 1.00 87.50 113 PRO A CA 1
ATOM 877 C C . PRO A 1 113 ? 13.078 20.189 12.722 1.00 87.50 113 PRO A C 1
ATOM 879 O O . PRO A 1 113 ? 12.906 20.888 11.726 1.00 87.50 113 PRO A O 1
ATOM 882 N N . ILE A 1 114 ? 13.231 18.864 12.644 1.00 80.06 114 ILE A N 1
ATOM 883 C CA . ILE A 1 114 ? 13.168 18.088 11.403 1.00 80.06 114 ILE A CA 1
ATOM 884 C C . ILE A 1 114 ? 11.788 17.436 11.261 1.00 80.06 114 ILE A C 1
ATOM 886 O O . ILE A 1 114 ? 11.168 17.531 10.203 1.00 80.06 114 ILE A O 1
ATOM 890 N N . TYR A 1 115 ? 11.289 16.781 12.313 1.00 72.12 115 TYR A N 1
ATOM 891 C CA . TYR A 1 115 ? 10.050 15.994 12.236 1.00 72.12 115 TYR A CA 1
ATOM 892 C C . TYR A 1 115 ? 8.775 16.779 12.578 1.00 72.12 115 TYR A C 1
ATOM 894 O O . TYR A 1 115 ? 7.701 16.419 12.097 1.00 72.12 115 TYR A O 1
ATOM 902 N N . GLY A 1 116 ? 8.871 17.847 13.369 1.00 77.81 116 GLY A N 1
ATOM 903 C CA . GLY A 1 116 ? 7.740 18.668 13.814 1.00 77.81 116 GLY A CA 1
ATOM 904 C C . GLY A 1 116 ? 6.905 19.245 12.663 1.00 77.81 116 GLY A C 1
ATOM 905 O O . GLY A 1 116 ? 5.687 19.046 12.660 1.00 77.81 116 GLY A O 1
ATOM 906 N N . PRO A 1 117 ? 7.517 19.866 11.632 1.00 79.19 117 PRO A N 1
ATOM 907 C CA . PRO A 1 117 ? 6.775 20.375 10.475 1.00 79.19 117 PRO A CA 1
ATOM 908 C C . PRO A 1 117 ? 6.017 19.280 9.706 1.00 79.19 117 PRO A C 1
ATOM 910 O O . PRO A 1 117 ? 4.873 19.481 9.301 1.00 79.19 117 PRO A O 1
ATOM 913 N N . ALA A 1 118 ? 6.621 18.097 9.544 1.00 70.94 118 ALA A N 1
ATOM 914 C CA . ALA A 1 118 ? 5.989 16.970 8.858 1.00 70.94 118 ALA A CA 1
ATOM 915 C C . ALA A 1 118 ? 4.829 16.374 9.673 1.00 70.94 118 ALA A C 1
ATOM 917 O O . ALA A 1 118 ? 3.786 16.040 9.114 1.00 70.94 118 ALA A O 1
ATOM 918 N N . LEU A 1 119 ? 4.980 16.288 10.999 1.00 72.62 119 LEU A N 1
ATOM 919 C CA . LEU A 1 119 ? 3.914 15.847 11.900 1.00 72.62 119 LEU A CA 1
ATOM 920 C C . LEU A 1 119 ? 2.721 16.807 11.881 1.00 72.62 119 LEU A C 1
ATOM 922 O O . LEU A 1 119 ? 1.584 16.348 11.818 1.00 72.62 119 LEU A O 1
ATOM 926 N N . GLN A 1 120 ? 2.961 18.123 11.875 1.00 68.69 120 GLN A N 1
ATOM 927 C CA . GLN A 1 120 ? 1.888 19.114 11.741 1.00 68.69 120 GLN A CA 1
ATOM 928 C C . GLN A 1 120 ? 1.149 18.987 10.408 1.00 68.69 120 GLN A C 1
ATOM 930 O O . GLN A 1 120 ? -0.076 19.055 10.397 1.00 68.69 120 GLN A O 1
ATOM 935 N N . ALA A 1 121 ? 1.864 18.760 9.303 1.00 64.38 121 ALA A N 1
ATOM 936 C CA . ALA A 1 121 ? 1.241 18.548 7.998 1.00 64.38 121 ALA A CA 1
ATOM 937 C C . ALA A 1 121 ? 0.374 17.278 7.976 1.00 64.38 121 ALA A C 1
ATOM 939 O O . ALA A 1 121 ? -0.756 17.313 7.494 1.00 64.38 121 ALA A O 1
ATOM 940 N N . LEU A 1 122 ? 0.867 16.178 8.553 1.00 63.91 122 LEU A N 1
ATOM 941 C CA . LEU A 1 122 ? 0.134 14.914 8.624 1.00 63.91 122 LEU A CA 1
ATOM 942 C C . LEU A 1 122 ? -1.135 15.030 9.490 1.00 63.91 122 LEU A C 1
ATOM 944 O O . LEU A 1 122 ? -2.203 14.572 9.095 1.00 63.91 122 LEU A O 1
ATOM 948 N N . ILE A 1 123 ? -1.030 15.679 10.655 1.00 65.81 123 ILE A N 1
ATOM 949 C CA . ILE A 1 123 ? -2.164 15.910 11.562 1.00 65.81 123 ILE A CA 1
ATOM 950 C C . ILE A 1 123 ? -3.160 16.897 10.937 1.00 65.81 123 ILE A C 1
ATOM 952 O O . ILE A 1 123 ? -4.367 16.671 10.992 1.00 65.81 123 ILE A O 1
ATOM 956 N N . GLY A 1 124 ? -2.673 17.962 10.297 1.00 58.78 124 GLY A N 1
ATOM 957 C CA . GLY A 1 124 ? -3.506 18.945 9.605 1.00 58.78 124 GLY A CA 1
ATOM 958 C C . GLY A 1 124 ? -4.296 18.342 8.440 1.00 58.78 124 GLY A C 1
ATOM 959 O O . GLY A 1 124 ? -5.474 18.650 8.289 1.00 58.78 124 GLY A O 1
ATOM 960 N N . ALA A 1 125 ? -3.694 17.423 7.677 1.00 52.31 125 ALA A N 1
ATOM 961 C CA . ALA A 1 125 ? -4.368 16.700 6.597 1.00 52.31 125 ALA A CA 1
ATOM 962 C C . ALA A 1 125 ? -5.486 15.772 7.109 1.00 52.31 125 ALA A C 1
ATOM 964 O O . ALA A 1 125 ? -6.514 15.633 6.455 1.00 52.31 125 ALA A O 1
ATOM 965 N N . SER A 1 126 ? -5.328 15.199 8.308 1.00 51.41 126 SER A N 1
ATOM 966 C CA . SER A 1 126 ? -6.361 14.373 8.957 1.00 51.41 126 SER A CA 1
ATOM 967 C C . SER A 1 126 ? -7.498 15.170 9.618 1.00 51.41 126 SER A C 1
ATOM 969 O O . SER A 1 126 ? -8.478 14.580 10.066 1.00 51.41 126 SER A O 1
ATOM 971 N N . ALA A 1 127 ? -7.371 16.500 9.706 1.00 43.09 127 ALA A N 1
ATOM 972 C CA . ALA A 1 127 ? -8.296 17.380 10.423 1.00 43.09 127 ALA A CA 1
ATOM 973 C C . ALA A 1 127 ? -9.265 18.155 9.510 1.00 43.09 127 ALA A C 1
ATOM 975 O O . ALA A 1 127 ? -10.037 18.975 10.013 1.00 43.09 127 ALA A O 1
ATOM 976 N N . HIS A 1 128 ? -9.252 17.926 8.191 1.00 29.75 128 HIS A N 1
ATOM 977 C CA . HIS A 1 128 ? -10.251 18.521 7.304 1.00 29.75 128 HIS A CA 1
ATOM 978 C C . HIS A 1 128 ? -11.609 17.815 7.467 1.00 29.75 128 HIS A C 1
ATOM 980 O O . HIS A 1 128 ? -11.695 16.609 7.236 1.00 29.75 128 HIS A O 1
ATOM 986 N N . PRO A 1 129 ? -12.672 18.536 7.877 1.00 32.91 129 PRO A N 1
ATOM 987 C CA . PRO A 1 129 ? -14.016 17.984 7.901 1.00 32.91 129 PRO A CA 1
ATOM 988 C C . PRO A 1 129 ? -14.559 17.857 6.470 1.00 32.91 129 PRO A C 1
ATOM 990 O O . PRO A 1 129 ? -14.202 18.655 5.600 1.00 32.91 129 PRO A O 1
ATOM 993 N N . LEU A 1 130 ? -15.410 16.844 6.280 1.00 35.28 130 LEU A N 1
ATOM 994 C CA . LEU A 1 130 ? -16.244 16.603 5.095 1.00 35.28 130 LEU A CA 1
ATOM 995 C C . LEU A 1 130 ? -17.006 17.856 4.636 1.00 35.28 130 LEU A C 1
ATOM 997 O O . LEU A 1 130 ? -17.497 18.600 5.519 1.00 35.28 130 LEU A O 1
#

Sequence (130 aa):
MASTTAGDHSFDADDVRLHYRLLEAHFTMVYFEPHANGLSSKPSDEPRMSSTIMAHDLEHLRKELGLEAFPALFGHSNGGSIATAYAIMYPEINGGTPTDNFIKFAEKRKDDPIYGPALQALIGASAHPL

Foldseek 3Di:
DDDPDDDPPFPAQVVVCVVCVVCVVPDDDDRDAFDPGDPHHHDPDPVCPALLVSLVVVVVVCVVVVHQADPDQDDDDSSNVNVVSNCVVCVVRPLDDQDPVNVVVCVVCCPPPPCVVVSCVNVVSNPDDD

Solvent-accessible surface area (backbone atoms only — not comparable to full-atom values): 8144 Å² total; per-residue (Å²): 134,88,80,85,72,80,86,78,82,61,77,32,55,67,69,53,40,71,80,47,54,77,49,56,82,80,40,93,78,81,76,82,60,52,77,63,22,61,90,34,66,66,72,95,49,74,79,66,72,35,42,62,52,49,20,51,51,52,53,51,48,37,54,76,70,69,43,90,48,72,96,73,82,82,45,65,73,69,42,31,51,18,48,50,39,30,43,70,77,42,53,94,46,57,84,71,78,80,47,73,68,50,50,56,53,44,70,77,30,55,83,35,93,77,53,12,66,56,50,52,52,56,54,54,67,72,64,67,79,133

Mean predicted aligned error: 11.14 Å

Radius of gyration: 18.11 Å; Cα contacts (8 Å, |Δi|>4): 88; chains: 1; bounding box: 33×58×40 Å

Secondary structure (DSSP, 8-state):
------------HHHHHHHHTTGGGTS-------TTSTTSPPPSSGGGGSHHHHHHHHHHHHHHTT-SS-S----STHHHHHHHHHHHHSTTT--PPPPHHHHHHHHHHTT-TTTHHHHHHHHHHTT---

InterPro domains:
  IPR000073 Alpha/beta hydrolase fold-1 [PF00561] (21-92)
  IPR029058 Alpha/Beta hydrolase fold [G3DSA:3.40.50.1820] (4-97)
  IPR029058 Alpha/Beta hydrolase fold [SSF53474] (12-92)

=== Feature glossary ===
The record interleaves many kinds of information about one protein. Here is each kind framed as the question it answers.

Q: Are the domains correctly placed relative to each other?
A: Predicted aligned error is AlphaFold's pairwise confidence. Unlike pLDDT (per-residue), PAE is per-residue-pair and captures whether two parts of the structure are correctly placed relative to each other. Units are ångströms of expected positional error.

Q: Which residues are in helices, strands, or loops?
A: Eight-state secondary structure (DSSP): H is the canonical α-helix, G the tighter 3₁₀-helix, I the wider π-helix; E/B are β-structure, T and S are turns and bends, and '-' is everything else. DSSP derives these from the pattern of main-chain N–H···O=C hydrogen bonds, not from the sequence.

Q: What if only a Cα trace is available?
A: P-SEA three-state annotation labels each residue as helix, strand, or coil based purely on the geometry of the Cα trace. It serves as a fallback when the full backbone (and thus DSSP) is unavailable.

Q: What are the backbone torsion angles?
A: φ (phi) and ψ (psi) are the two rotatable backbone dihedrals per residue: φ is the C(i-1)–N–Cα–C torsion, ψ is the N–Cα–C–N(i+1) torsion, both in degrees on (−180°, 180°]. α-helical residues cluster near (−60°, −45°); β-strand residues near (−120°, +130°). A Ramachandran plot is simply a scatter of (φ, ψ) for every residue.

Q: What known structures does this most resemble?
A: Structural nearest neighbors (via Foldseek easy-search vs the PDB). Reported per hit: target PDB id, E-value, and alignment TM-score. A TM-score above ~0.5 is the conventional threshold for 'same fold'.

Q: What family and function is it annotated with?
A: Database cross-references. InterPro integrates a dozen domain/family signature databases into unified entries with residue-range hits. GO terms attach function/process/location labels with evidence codes. CATH codes position the fold in a four-level structural taxonomy. Organism is the NCBI-taxonomy species name.

Q: Which residues are buried vs exposed?
A: Solvent accessibility: the surface area of each residue that a 1.4 Å water probe can touch, in Å². When only backbone atoms are present the absolute values are lower than full-atom SASA (side chains contribute most of the area) and are flagged as backbone-only.

Q: What do the diagnostic plots show?
A: Three diagnostic plots accompany the record. The Cα contact map visualizes the tertiary structure as a 2D adjacency matrix (8 Å cutoff, sequence-local contacts suppressed). The Ramachandran plot shows the distribution of backbone (φ, ψ) torsions, with points in the α and β basins reflecting secondary structure content. The PAE plot shows AlphaFold's inter-residue confidence as a color matrix.

Q: What is the amino-acid chain?
A: The amino-acid sequence is the protein's primary structure: the linear order of residues from the N-terminus to the C-terminus, written in one-letter code. Everything else here — the 3D coordinates, the secondary structure, the domain annotations — is ultimately a consequence of this string.

Q: What do the rendered images show?
A: The six renders are orthographic views along the three Cartesian axes in both directions. Representation (cartoon, sticks, or surface) and color scheme (sequence-rainbow or by-chain) vary across proteins so the training set covers all the common visualization conventions.

Q: Where is each backbone atom in 3D?
A: The mmCIF table is the protein's shape written out atom by atom. For each backbone N, Cα, C, and carbonyl O, it records an (x, y, z) coordinate triple in Å plus the residue type, chain letter, and residue number.

Q: How mobile is each atom in the crystal?
A: For experimental (PDB) structures, the B-factor (temperature factor) quantifies the positional spread of each atom in the crystal — a combination of thermal vibration and static disorder — in units of Å². High B-factors mark flexible loops or poorly resolved regions; low B-factors mark the rigid, well-ordered core.

Q: How big and how compact is the whole molecule?
A: Three whole-structure scalars: the radius of gyration (RMS distance of Cα from centroid, in Å), the count of Cα–Cα contacts (pairs closer than 8 Å and separated by more than four residues in sequence — i.e. tertiary, not local, contacts), and the bounding-box dimensions. Together they distinguish compact globular folds from extended fibres or disordered chains.

Q: What does the local fold look like, residue by residue?
A: A 3Di character summarizes, for each residue, the relative orientation of the Cα frame of its nearest spatial neighbor. Because it encodes fold topology rather than chemistry, 3Di alignments detect remote structural similarity that sequence alignment misses.

Q: How confident is the AlphaFold model at each residue?
A: For AlphaFold models, the B-factor field carries pLDDT — the model's own estimate of local accuracy on a 0–100 scale. Regions with pLDDT<50 should be treated as essentially unmodeled; they often correspond to intrinsically disordered segments.